Protein AF-A0A060BXQ9-F1 (afdb_monomer_lite)

Foldseek 3Di:
DWDWDFPDPVLPPDDLFAFPPPDCADPVGNHGTDDTPPQFDDPQKDKWWPFDWDWDDLVCLVVFHWDKTKIKIARQDQAKDWTKFWKKKWKDDPPDGITLIDGLFIDIDTGGHGIDIDITTRTSQSQADCPPVDGHRDTITIGITRDSDSHDPPDDD

Organism: NCBI:txid905025

pLDDT: mean 81.09, std 11.76, range [34.94, 98.19]

Radius of gyration: 16.95 Å; chains: 1; bounding box: 41×46×44 Å

Sequence (157 aa):
MPATLPSSDGVVPVAHDERLETARGYRDQREIRGPLLGHSAVSGVNLTVPEQPLRVDVAQLRRGAGVRVVVEALNERPAAVDMAVPVYGRRHEHGVRPRRRSLLGVTRARIVPGRSDVEVILSAEDLSDWSTGSPIPAPVTIEVWCEPTSTRPPLAH

Structure (mmCIF, N/CA/C/O backbone):
data_AF-A0A060BXQ9-F1
#
_entry.id   AF-A0A060BXQ9-F1
#
loop_
_atom_site.group_PDB
_atom_site.id
_atom_site.type_symbol
_atom_site.label_atom_id
_atom_site.label_alt_id
_atom_site.label_comp_id
_atom_site.label_asym_id
_atom_site.label_entity_id
_atom_site.label_seq_id
_atom_site.pdbx_PDB_ins_code
_atom_site.Cartn_x
_atom_site.Cartn_y
_atom_site.Cartn_z
_atom_site.occupancy
_atom_site.B_iso_or_equiv
_atom_site.auth_seq_id
_atom_site.auth_comp_id
_atom_site.auth_asym_id
_atom_site.auth_atom_id
_atom_site.pdbx_PDB_model_num
ATOM 1 N N . MET A 1 1 ? 9.527 -9.436 9.679 1.00 50.81 1 MET A N 1
ATOM 2 C CA . MET A 1 1 ? 9.072 -9.267 8.283 1.00 50.81 1 MET A CA 1
ATOM 3 C C . MET A 1 1 ? 7.848 -10.131 8.066 1.00 50.81 1 MET A C 1
ATOM 5 O O . MET A 1 1 ? 7.819 -11.211 8.651 1.00 50.81 1 MET A O 1
ATOM 9 N N . PRO A 1 2 ? 6.861 -9.687 7.278 1.00 66.00 2 PRO A N 1
ATOM 10 C CA . PRO A 1 2 ? 5.726 -10.531 6.964 1.00 66.00 2 PRO A CA 1
ATOM 11 C C . PRO A 1 2 ? 6.164 -11.709 6.083 1.00 66.00 2 PRO A C 1
ATOM 13 O O . PRO A 1 2 ? 6.945 -11.528 5.150 1.00 66.00 2 PRO A O 1
ATOM 16 N N . ALA A 1 3 ? 5.676 -12.909 6.388 1.00 74.06 3 ALA A N 1
ATOM 17 C CA . ALA A 1 3 ? 5.970 -14.133 5.645 1.00 74.06 3 ALA A CA 1
ATOM 18 C C . ALA A 1 3 ? 4.663 -14.742 5.137 1.00 74.06 3 ALA A C 1
ATOM 20 O O . ALA A 1 3 ? 3.660 -14.762 5.851 1.00 74.06 3 ALA A O 1
ATOM 21 N N . THR A 1 4 ? 4.658 -15.207 3.887 1.00 75.75 4 THR A N 1
ATOM 22 C CA . THR A 1 4 ? 3.505 -15.934 3.340 1.00 75.75 4 THR A CA 1
ATOM 23 C C . THR A 1 4 ? 3.650 -17.393 3.715 1.00 75.75 4 THR A C 1
ATOM 25 O O . THR A 1 4 ? 4.652 -18.011 3.362 1.00 75.75 4 THR A O 1
ATOM 28 N N . LEU A 1 5 ? 2.673 -17.935 4.438 1.00 78.75 5 LEU A N 1
ATOM 29 C CA . LEU A 1 5 ? 2.644 -19.368 4.683 1.00 78.75 5 LEU A CA 1
ATOM 30 C C . LEU A 1 5 ? 2.165 -20.088 3.418 1.00 78.75 5 LEU A C 1
ATOM 32 O O . LEU A 1 5 ? 1.156 -19.673 2.837 1.00 78.75 5 LEU A O 1
ATOM 36 N N . PRO A 1 6 ? 2.849 -21.153 2.976 1.00 78.81 6 PRO A N 1
ATOM 37 C CA . PRO A 1 6 ? 2.282 -22.023 1.965 1.00 78.81 6 PRO A CA 1
ATOM 38 C C . PRO A 1 6 ? 1.058 -22.736 2.549 1.00 78.81 6 PRO A C 1
ATOM 40 O O . PRO A 1 6 ? 0.983 -23.010 3.746 1.00 78.81 6 PRO A O 1
ATOM 43 N N . SER A 1 7 ? 0.089 -23.041 1.696 1.00 79.88 7 SER A N 1
ATOM 44 C CA . SER A 1 7 ? -1.076 -23.852 2.076 1.00 79.88 7 SER A CA 1
ATOM 45 C C . SER A 1 7 ? -0.723 -25.333 2.299 1.00 79.88 7 SER A C 1
ATOM 47 O O . SER A 1 7 ? -1.447 -26.033 3.000 1.00 79.88 7 SER A O 1
ATOM 49 N N . SER A 1 8 ? 0.392 -25.803 1.730 1.00 79.06 8 SER A N 1
ATOM 50 C CA . SER A 1 8 ? 1.015 -27.108 2.002 1.00 79.06 8 SER A CA 1
ATOM 51 C C . SER A 1 8 ? 2.464 -27.147 1.503 1.00 79.06 8 SER A C 1
ATOM 53 O O . SER A 1 8 ? 2.832 -26.360 0.630 1.00 79.06 8 SER A O 1
ATOM 55 N N . ASP A 1 9 ? 3.259 -28.108 1.971 1.00 80.12 9 ASP A N 1
ATOM 56 C CA . ASP A 1 9 ? 4.695 -28.208 1.663 1.00 80.12 9 ASP A CA 1
ATOM 57 C C . ASP A 1 9 ? 5.014 -28.357 0.165 1.00 80.12 9 ASP A C 1
ATOM 59 O O . ASP A 1 9 ? 6.026 -27.844 -0.300 1.00 80.12 9 ASP A O 1
ATOM 63 N N . GLY A 1 10 ? 4.134 -28.989 -0.622 1.00 80.94 10 GLY A N 1
ATOM 64 C CA . GLY A 1 10 ? 4.334 -29.191 -2.067 1.00 80.94 10 GLY A CA 1
ATOM 65 C C . GLY A 1 10 ? 4.204 -27.929 -2.931 1.00 80.94 10 GLY A C 1
ATOM 66 O O . GLY A 1 10 ? 4.368 -27.992 -4.145 1.00 80.94 10 GLY A O 1
ATOM 67 N N . VAL A 1 11 ? 3.882 -26.787 -2.321 1.00 79.25 11 VAL A N 1
ATOM 68 C CA . VAL A 1 11 ? 3.508 -25.549 -3.020 1.00 79.25 11 VAL A CA 1
ATOM 69 C C . VAL A 1 11 ? 4.637 -24.509 -3.000 1.00 79.25 11 VAL A C 1
ATOM 71 O O . VAL A 1 11 ? 4.538 -23.469 -3.647 1.00 79.25 11 VAL A O 1
ATOM 74 N N . VAL A 1 12 ? 5.737 -24.786 -2.294 1.00 80.19 12 VAL A N 1
ATOM 75 C CA . VAL A 1 12 ? 6.901 -23.893 -2.235 1.00 80.19 12 VAL A CA 1
ATOM 76 C C . VAL A 1 12 ? 7.641 -23.826 -3.586 1.00 80.19 12 VAL A C 1
ATOM 78 O O . VAL A 1 12 ? 7.781 -24.850 -4.255 1.00 80.19 12 VAL A O 1
ATOM 81 N N . PRO A 1 13 ? 8.159 -22.649 -3.997 1.00 77.94 13 PRO A N 1
ATOM 82 C CA . PRO A 1 13 ? 8.167 -21.376 -3.271 1.00 77.94 13 PRO A CA 1
ATOM 83 C C . PRO A 1 13 ? 6.836 -20.610 -3.368 1.00 77.94 13 PRO A C 1
ATOM 85 O O . PRO A 1 13 ? 6.228 -20.539 -4.431 1.00 77.94 13 PRO A O 1
ATOM 88 N N . VAL A 1 14 ? 6.438 -19.967 -2.263 1.00 76.00 14 VAL A N 1
ATOM 89 C CA . VAL A 1 14 ? 5.276 -19.065 -2.196 1.00 76.00 14 VAL A CA 1
ATOM 90 C C . VAL A 1 14 ? 5.719 -17.702 -1.689 1.00 76.00 14 VAL A C 1
ATOM 92 O O . VAL A 1 14 ? 6.398 -17.612 -0.665 1.00 76.00 14 VAL A O 1
ATOM 95 N N . ALA A 1 15 ? 5.304 -16.637 -2.372 1.00 80.19 15 ALA A N 1
ATOM 96 C CA . ALA A 1 15 ? 5.598 -15.276 -1.945 1.00 80.19 15 ALA A CA 1
ATOM 97 C C . ALA A 1 15 ? 4.402 -14.334 -2.131 1.00 80.19 15 ALA A C 1
ATOM 99 O O . ALA A 1 15 ? 3.589 -14.454 -3.050 1.00 80.19 15 ALA A O 1
ATOM 100 N N . HIS A 1 16 ? 4.295 -13.341 -1.250 1.00 75.69 16 HIS A N 1
ATOM 101 C CA . HIS A 1 16 ? 3.242 -12.330 -1.336 1.00 75.69 16 HIS A CA 1
ATOM 102 C C . HIS A 1 16 ? 3.362 -11.439 -2.581 1.00 75.69 16 HIS A C 1
ATOM 104 O O . HIS A 1 16 ? 2.374 -10.816 -2.975 1.00 75.69 16 HIS A O 1
ATOM 110 N N . ASP A 1 17 ? 4.551 -11.388 -3.180 1.00 76.94 17 ASP A N 1
ATOM 111 C CA . ASP A 1 17 ? 4.944 -10.517 -4.282 1.00 76.94 17 ASP A CA 1
ATOM 112 C C . ASP A 1 17 ? 5.202 -11.263 -5.602 1.00 76.94 17 ASP A C 1
ATOM 114 O O . ASP A 1 17 ? 5.926 -10.789 -6.481 1.00 76.94 17 ASP A O 1
ATOM 118 N N . GLU A 1 18 ? 4.579 -12.429 -5.772 1.00 81.81 18 GLU A N 1
ATOM 119 C CA . GLU A 1 18 ? 4.605 -13.210 -7.011 1.00 81.81 18 GLU A CA 1
ATOM 120 C C . GLU A 1 18 ? 4.174 -12.410 -8.250 1.00 81.81 18 GLU A C 1
ATOM 122 O O . GLU A 1 18 ? 3.344 -11.496 -8.188 1.00 81.81 18 GLU A O 1
ATOM 127 N N . ARG A 1 19 ? 4.687 -12.804 -9.421 1.00 81.56 19 ARG A N 1
ATOM 128 C CA . ARG A 1 19 ? 4.253 -12.253 -10.711 1.00 81.56 19 ARG A CA 1
ATOM 129 C C . ARG A 1 19 ? 2.808 -12.644 -11.019 1.00 81.56 19 ARG A C 1
ATOM 131 O O . ARG A 1 19 ? 2.299 -13.661 -10.550 1.00 81.56 19 ARG A O 1
ATOM 138 N N . LEU A 1 20 ? 2.122 -11.842 -11.838 1.00 75.94 20 LEU A N 1
ATOM 139 C CA . LEU A 1 20 ? 0.729 -12.125 -12.219 1.00 75.94 20 LEU A CA 1
ATOM 140 C C . LEU A 1 20 ? 0.539 -13.503 -12.875 1.00 75.94 20 LEU A C 1
ATOM 142 O O . LEU A 1 20 ? -0.521 -14.109 -1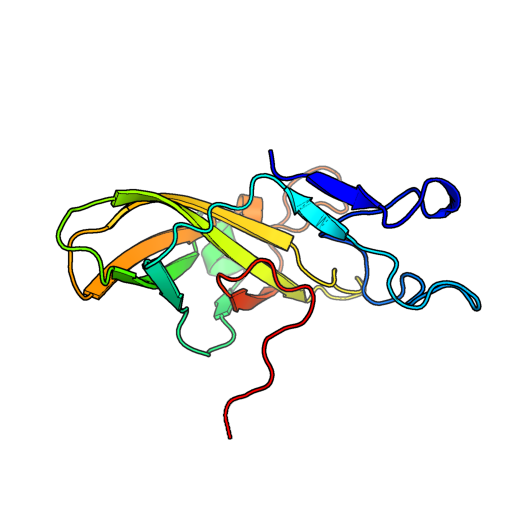2.703 1.00 75.94 20 LEU A O 1
ATOM 146 N N . GLU A 1 21 ? 1.562 -13.991 -13.572 1.00 73.31 21 GLU A N 1
ATOM 147 C CA . GLU A 1 21 ? 1.579 -15.256 -14.313 1.00 73.31 21 GLU A CA 1
ATOM 148 C C . GLU A 1 21 ? 1.867 -16.504 -13.477 1.00 73.31 21 GLU A C 1
ATOM 150 O O . GLU A 1 21 ? 1.671 -17.607 -13.982 1.00 73.31 21 GLU A O 1
ATOM 155 N N . THR A 1 22 ? 2.285 -16.357 -12.213 1.00 72.50 22 THR A N 1
ATOM 156 C CA . THR A 1 22 ? 2.498 -17.509 -11.328 1.00 72.50 22 THR A CA 1
ATOM 157 C C . THR A 1 22 ? 1.212 -18.331 -11.238 1.00 72.50 22 THR A C 1
ATOM 159 O O . THR A 1 22 ? 0.114 -17.761 -11.151 1.00 72.50 22 THR A O 1
ATOM 162 N N . ALA A 1 23 ? 1.343 -19.661 -11.296 1.00 67.88 23 ALA A N 1
ATOM 163 C CA . ALA A 1 23 ? 0.222 -20.596 -11.316 1.00 67.88 23 ALA A CA 1
ATOM 164 C C . ALA A 1 23 ? -0.841 -20.207 -10.277 1.00 67.88 23 ALA A C 1
ATOM 166 O O . ALA A 1 23 ? -0.533 -19.853 -9.139 1.00 67.88 23 ALA A O 1
ATOM 167 N N . ARG A 1 24 ? -2.111 -20.194 -10.695 1.00 67.06 24 ARG A N 1
ATOM 168 C CA . ARG A 1 24 ? -3.225 -19.764 -9.830 1.00 67.06 24 ARG A CA 1
ATOM 169 C C . ARG A 1 24 ? -3.608 -20.808 -8.786 1.00 67.06 24 ARG A C 1
ATOM 171 O O . ARG A 1 24 ? -4.349 -20.478 -7.875 1.00 67.06 24 ARG A O 1
ATOM 178 N N . GLY A 1 25 ? -3.136 -22.034 -8.957 1.00 72.12 25 GLY A N 1
ATOM 179 C CA . GLY A 1 25 ? -3.519 -23.202 -8.187 1.00 72.12 25 GLY A CA 1
ATOM 180 C C . GLY A 1 25 ? -2.933 -24.451 -8.828 1.00 72.12 25 GLY A C 1
ATOM 181 O O . GLY A 1 25 ? -2.611 -24.448 -10.020 1.00 72.12 25 GLY A O 1
ATOM 182 N N . TYR A 1 26 ? -2.842 -25.516 -8.050 1.00 78.44 26 TYR A N 1
ATOM 183 C CA . TYR A 1 26 ? -2.741 -26.872 -8.563 1.00 78.44 26 TYR A CA 1
ATOM 184 C C . TYR A 1 26 ? -4.148 -27.443 -8.773 1.00 78.44 26 TYR A C 1
ATOM 186 O O . TYR A 1 26 ? -5.151 -26.874 -8.332 1.00 78.44 26 TYR A O 1
ATOM 194 N N . ARG A 1 27 ? -4.246 -28.562 -9.497 1.00 82.06 27 ARG A N 1
ATOM 195 C CA . ARG A 1 27 ? -5.538 -29.194 -9.813 1.00 82.06 27 ARG A CA 1
ATOM 196 C C . ARG A 1 27 ? -6.303 -29.602 -8.547 1.00 82.06 27 ARG A C 1
ATOM 198 O O . ARG A 1 27 ? -7.527 -29.509 -8.515 1.00 82.06 27 ARG A O 1
ATOM 205 N N . ASP A 1 28 ? -5.563 -30.048 -7.547 1.00 80.69 28 ASP A N 1
ATOM 206 C CA . ASP A 1 28 ? -5.981 -30.462 -6.210 1.00 80.69 28 ASP A CA 1
ATOM 207 C C . ASP A 1 28 ? -5.998 -29.310 -5.194 1.00 80.69 28 ASP A C 1
ATOM 209 O O . ASP A 1 28 ? -6.698 -29.395 -4.189 1.00 80.69 28 ASP A O 1
ATOM 213 N N . GLN A 1 29 ? -5.303 -28.204 -5.476 1.00 74.75 29 GLN A N 1
ATOM 214 C CA . GLN A 1 29 ? -5.164 -27.084 -4.549 1.00 74.75 29 GLN A CA 1
ATOM 215 C C . GLN A 1 29 ? -5.304 -25.735 -5.250 1.00 74.75 29 GLN A C 1
ATOM 217 O O . GLN A 1 29 ? -4.344 -25.133 -5.732 1.00 74.75 29 GLN A O 1
ATOM 222 N N . ARG A 1 30 ? -6.544 -25.238 -5.295 1.00 74.19 30 ARG A N 1
ATOM 223 C CA . ARG A 1 30 ? -6.878 -23.970 -5.964 1.00 74.19 30 ARG A CA 1
ATOM 224 C C . ARG A 1 30 ? -6.330 -22.738 -5.249 1.00 74.19 30 ARG A C 1
ATOM 226 O O . ARG A 1 30 ? -6.142 -21.717 -5.898 1.00 74.19 30 ARG A O 1
ATOM 233 N N . GLU A 1 31 ? -6.086 -22.823 -3.945 1.00 73.69 31 GLU A N 1
ATOM 234 C CA . GLU A 1 31 ? -5.533 -21.731 -3.148 1.00 73.69 31 GLU A CA 1
ATOM 235 C C . GLU A 1 31 ? -4.142 -22.113 -2.643 1.00 73.69 31 GLU A C 1
ATOM 237 O O . GLU A 1 31 ? -3.983 -22.900 -1.718 1.00 73.69 31 GLU A O 1
ATOM 242 N N . ILE A 1 32 ? -3.123 -21.566 -3.303 1.00 71.19 32 ILE A N 1
ATOM 243 C CA . ILE A 1 32 ? -1.703 -21.834 -3.026 1.00 71.19 32 ILE A CA 1
ATOM 244 C C . ILE A 1 32 ? -1.228 -21.091 -1.768 1.00 71.19 32 ILE A C 1
ATOM 246 O O . ILE A 1 32 ? -0.378 -21.589 -1.025 1.00 71.19 32 ILE A O 1
ATOM 250 N N . ARG A 1 33 ? -1.786 -19.906 -1.510 1.00 71.44 33 ARG A N 1
ATOM 251 C CA . ARG A 1 33 ? -1.293 -18.952 -0.512 1.00 71.44 33 ARG A CA 1
ATOM 252 C C . ARG A 1 33 ? -2.132 -19.021 0.756 1.00 71.44 33 ARG A C 1
ATOM 254 O O . ARG A 1 33 ? -3.328 -18.777 0.705 1.00 71.44 33 ARG A O 1
ATOM 261 N N . GLY A 1 34 ? -1.484 -19.312 1.877 1.00 68.50 34 GLY A N 1
ATOM 262 C CA . GLY A 1 34 ? -2.062 -19.148 3.202 1.00 68.50 34 GLY A CA 1
ATOM 263 C C . GLY A 1 34 ? -2.027 -17.687 3.676 1.00 68.50 34 GLY A C 1
ATOM 264 O O . GLY A 1 34 ? -1.691 -16.775 2.909 1.00 68.50 34 GLY A O 1
ATOM 265 N N . PRO A 1 35 ? -2.356 -17.438 4.954 1.00 67.00 35 PRO A N 1
ATOM 266 C CA . PRO A 1 35 ? -2.376 -16.094 5.515 1.00 67.00 35 PRO A CA 1
ATOM 267 C C . PRO A 1 35 ? -0.988 -15.437 5.480 1.00 67.00 35 PRO A C 1
ATOM 269 O O . PRO A 1 35 ? 0.050 -16.092 5.623 1.00 67.00 35 PRO A O 1
ATOM 272 N N . LEU A 1 36 ? -0.974 -14.109 5.328 1.00 70.19 36 LEU A N 1
ATOM 273 C CA . LEU A 1 36 ? 0.237 -13.309 5.489 1.00 70.19 36 LEU A CA 1
ATOM 274 C C . LEU A 1 36 ? 0.489 -13.092 6.986 1.00 70.19 36 LEU A C 1
ATOM 276 O O . LEU A 1 36 ? -0.141 -12.239 7.611 1.00 70.19 36 LEU A O 1
ATOM 280 N N . LEU A 1 37 ? 1.414 -13.859 7.564 1.00 66.38 37 LEU A N 1
ATOM 281 C CA . LEU A 1 37 ? 1.817 -13.660 8.953 1.00 66.38 37 LEU A CA 1
ATOM 282 C C . LEU A 1 37 ? 2.568 -12.342 9.110 1.00 66.38 37 LEU A C 1
ATOM 284 O O . LEU A 1 37 ? 3.313 -11.935 8.221 1.00 66.38 37 LEU A O 1
ATOM 288 N N . GLY A 1 38 ? 2.405 -11.694 10.265 1.00 61.84 38 GLY A N 1
ATOM 289 C CA . GLY A 1 38 ? 3.108 -10.451 10.589 1.00 61.84 38 GLY A CA 1
ATOM 290 C C . GLY A 1 38 ? 2.613 -9.224 9.820 1.00 61.84 38 GLY A C 1
ATOM 291 O O . GLY A 1 38 ? 3.288 -8.195 9.837 1.00 61.84 38 GLY A O 1
ATOM 292 N N . HIS A 1 39 ? 1.461 -9.314 9.150 1.00 65.44 39 HIS A N 1
ATOM 293 C CA . HIS A 1 39 ? 0.756 -8.127 8.689 1.00 65.44 39 HIS A CA 1
ATOM 294 C C . HIS A 1 39 ? 0.117 -7.407 9.886 1.00 65.44 39 HIS A C 1
ATOM 296 O O . HIS A 1 39 ? -0.483 -8.037 10.756 1.00 65.44 39 HIS A O 1
ATOM 302 N N . SER A 1 40 ? 0.269 -6.085 9.936 1.00 63.88 40 SER A N 1
ATOM 303 C CA . SER A 1 40 ? -0.140 -5.214 11.038 1.00 63.88 40 SER A CA 1
ATOM 304 C C . SER A 1 40 ? -1.648 -4.940 11.069 1.00 63.88 40 SER A C 1
ATOM 306 O O . SER A 1 40 ? -2.064 -3.802 11.250 1.00 63.88 40 SER A O 1
ATOM 308 N N . ALA A 1 41 ? -2.483 -5.970 10.922 1.00 74.56 41 ALA A N 1
ATOM 309 C CA . ALA A 1 41 ? -3.914 -5.823 11.156 1.00 74.56 41 ALA A CA 1
ATOM 310 C C . ALA A 1 41 ? -4.156 -5.670 12.664 1.00 74.56 41 ALA A C 1
ATOM 312 O O . ALA A 1 41 ? -3.976 -6.616 13.433 1.00 74.56 41 ALA A O 1
ATOM 313 N N . VAL A 1 42 ? -4.548 -4.471 13.094 1.00 85.25 42 VAL A N 1
ATOM 314 C CA . VAL A 1 42 ? -5.031 -4.235 14.456 1.00 85.25 42 VAL A CA 1
ATOM 315 C C . VAL A 1 42 ? -6.552 -4.217 14.414 1.00 85.25 42 VAL A C 1
ATOM 317 O O . VAL A 1 42 ? -7.140 -3.397 13.718 1.00 85.25 42 VAL A O 1
ATOM 320 N N . SER A 1 43 ? -7.193 -5.115 15.166 1.00 88.19 43 SER A N 1
ATOM 321 C CA . SER A 1 43 ? -8.658 -5.155 15.261 1.00 88.19 43 SER A CA 1
ATOM 322 C C . SER A 1 43 ? -9.223 -3.794 15.690 1.00 88.19 43 SER A C 1
ATOM 324 O O . SER A 1 43 ? -8.717 -3.191 16.643 1.00 88.19 43 SER A O 1
ATOM 326 N N . GLY A 1 44 ? -10.252 -3.316 14.984 1.00 90.88 44 GLY A N 1
ATOM 327 C CA . GLY A 1 44 ? -10.872 -2.004 15.201 1.00 90.88 44 GLY A CA 1
ATOM 328 C C . GLY A 1 44 ? -10.110 -0.818 14.596 1.00 90.88 44 GLY A C 1
ATOM 329 O O . GLY A 1 44 ? -10.444 0.322 14.908 1.00 90.88 44 GLY A O 1
ATOM 330 N N . VAL A 1 45 ? -9.083 -1.057 13.769 1.00 92.00 45 VAL A N 1
ATOM 331 C CA . VAL A 1 45 ? -8.422 -0.013 12.973 1.00 92.00 45 VAL A CA 1
ATOM 332 C C . VAL A 1 45 ? -8.490 -0.372 11.491 1.00 92.00 45 VAL A C 1
ATOM 334 O O . VAL A 1 45 ? -7.924 -1.378 11.066 1.00 92.00 45 VAL A O 1
ATOM 337 N N . ASN A 1 46 ? -9.155 0.473 10.706 1.00 92.00 46 ASN A N 1
ATOM 338 C CA . ASN A 1 46 ? -9.296 0.327 9.259 1.00 92.00 46 ASN A CA 1
ATOM 339 C C . ASN A 1 46 ? -8.371 1.316 8.543 1.00 92.00 46 ASN A C 1
ATOM 341 O O . ASN A 1 46 ? -8.254 2.466 8.964 1.00 92.00 46 ASN A O 1
ATOM 345 N N . LEU A 1 47 ? -7.718 0.870 7.468 1.00 91.62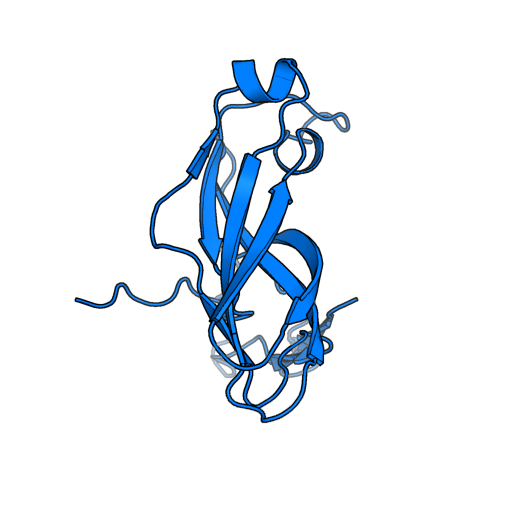 47 LEU A N 1
ATOM 346 C CA . LEU A 1 47 ? -6.817 1.686 6.653 1.00 91.62 47 LEU A CA 1
ATOM 347 C C . LEU A 1 47 ? -7.333 1.738 5.216 1.00 91.62 47 LEU A C 1
ATOM 349 O O . LEU A 1 47 ? -7.517 0.696 4.588 1.00 91.62 47 LEU A O 1
ATOM 353 N N . THR A 1 48 ? -7.500 2.937 4.676 1.00 90.75 48 THR A N 1
ATOM 354 C CA . THR A 1 48 ? -7.957 3.170 3.305 1.00 90.75 48 THR A CA 1
ATOM 355 C C . THR A 1 48 ? -7.020 4.130 2.588 1.00 90.75 48 THR A C 1
ATOM 357 O O . THR A 1 48 ? -6.509 5.078 3.174 1.00 90.75 48 THR A O 1
ATOM 360 N N . VAL A 1 49 ? -6.784 3.894 1.299 1.00 88.12 49 VAL A N 1
ATOM 361 C CA . VAL A 1 49 ? -6.082 4.846 0.426 1.00 88.12 49 VAL A CA 1
ATOM 362 C C . VAL A 1 49 ? -7.098 5.350 -0.591 1.00 88.12 49 VAL A C 1
ATOM 364 O O . VAL A 1 49 ? -7.798 4.511 -1.163 1.00 88.12 49 VAL A O 1
ATOM 367 N N . PRO A 1 50 ? -7.202 6.669 -0.833 1.00 78.81 50 PRO A N 1
ATOM 368 C CA . PRO A 1 50 ? -8.079 7.199 -1.867 1.00 78.81 50 PRO A CA 1
ATOM 369 C C . PRO A 1 50 ? -7.809 6.522 -3.214 1.00 78.81 50 PRO A C 1
ATOM 371 O O . PRO A 1 50 ? -6.657 6.382 -3.634 1.00 78.81 50 PRO A O 1
ATOM 374 N N . GLU A 1 51 ? -8.869 6.088 -3.894 1.00 68.94 51 GLU A N 1
ATOM 375 C CA . GLU A 1 51 ? -8.758 5.323 -5.136 1.00 68.94 51 GLU A CA 1
ATOM 376 C C . GLU A 1 51 ? -8.297 6.198 -6.304 1.00 68.94 51 GLU A C 1
ATOM 378 O O . GLU A 1 51 ? -9.110 6.702 -7.076 1.00 68.94 51 GLU A O 1
ATOM 383 N N . GLN A 1 52 ? -6.987 6.375 -6.472 1.00 67.44 52 GLN A N 1
ATOM 384 C CA . GLN A 1 52 ? -6.421 6.998 -7.667 1.00 67.44 52 GLN A CA 1
ATOM 385 C C . GLN A 1 52 ? -5.071 6.362 -8.015 1.00 67.44 52 GLN A C 1
ATOM 387 O O . GLN A 1 52 ? -4.217 6.218 -7.138 1.00 67.44 52 GLN A O 1
ATOM 392 N N . PRO A 1 53 ? -4.834 5.980 -9.285 1.00 70.06 53 PRO A N 1
ATOM 393 C CA . PRO A 1 53 ? -3.499 5.595 -9.707 1.00 70.06 53 PRO A CA 1
ATOM 394 C C . PRO A 1 53 ? -2.569 6.801 -9.567 1.00 70.06 53 PRO A C 1
ATOM 396 O O . PRO A 1 53 ? -2.808 7.862 -10.149 1.00 70.06 53 PRO A O 1
ATOM 399 N N . LEU A 1 54 ? -1.486 6.623 -8.820 1.00 80.75 54 LEU A N 1
ATOM 400 C CA . LEU A 1 54 ? -0.460 7.643 -8.671 1.00 80.75 54 LEU A CA 1
ATOM 401 C C . LEU A 1 54 ? 0.489 7.535 -9.864 1.00 80.75 54 LEU A C 1
ATOM 403 O O . LEU A 1 54 ? 1.133 6.504 -10.085 1.00 80.75 54 LEU A O 1
ATOM 407 N N . ARG A 1 55 ? 0.542 8.597 -10.670 1.00 79.81 55 ARG A N 1
ATOM 408 C CA . ARG A 1 55 ? 1.512 8.730 -11.760 1.00 79.81 55 ARG A CA 1
ATOM 409 C C . ARG A 1 55 ? 2.725 9.483 -11.250 1.00 79.81 55 ARG A C 1
ATOM 411 O O . ARG A 1 55 ? 2.580 10.574 -10.705 1.00 79.81 55 ARG A O 1
ATOM 418 N N . VAL A 1 56 ? 3.901 8.905 -11.462 1.00 78.25 56 VAL A N 1
ATOM 419 C CA . VAL A 1 56 ? 5.163 9.466 -10.988 1.00 78.25 56 VAL A CA 1
ATOM 420 C C . VAL A 1 56 ? 6.052 9.769 -12.181 1.00 78.25 56 VAL A C 1
ATOM 422 O O . VAL A 1 56 ? 6.380 8.876 -12.966 1.00 78.25 56 VAL A O 1
ATOM 425 N N . ASP A 1 57 ? 6.421 11.040 -12.331 1.00 79.62 57 ASP A N 1
ATOM 426 C CA . ASP A 1 57 ? 7.309 11.480 -13.404 1.00 79.62 57 ASP A CA 1
ATOM 427 C C . ASP A 1 57 ? 8.778 11.203 -13.036 1.00 79.62 57 ASP A C 1
ATOM 429 O O . ASP A 1 57 ? 9.230 11.455 -11.915 1.00 79.62 57 ASP A O 1
ATOM 433 N N . VAL A 1 58 ? 9.561 10.751 -14.015 1.00 79.62 58 VAL A N 1
ATOM 434 C CA . VAL A 1 58 ? 11.022 10.604 -13.935 1.00 79.62 58 VAL A CA 1
ATOM 435 C C . VAL A 1 58 ? 11.701 11.881 -13.445 1.00 79.62 58 VAL A C 1
ATOM 437 O O . VAL A 1 58 ? 12.653 11.816 -12.671 1.00 79.62 58 VAL A O 1
ATOM 440 N N . ALA A 1 59 ? 11.234 13.054 -13.874 1.00 80.12 59 ALA A N 1
ATOM 441 C CA . ALA A 1 59 ? 11.786 14.340 -13.470 1.00 80.12 59 ALA A CA 1
ATOM 442 C C . ALA A 1 59 ? 11.562 14.643 -11.978 1.00 80.12 59 ALA A C 1
ATOM 444 O O . ALA A 1 59 ? 12.340 15.387 -11.377 1.00 80.12 59 ALA A O 1
ATOM 445 N N . GLN A 1 60 ? 10.517 14.086 -11.357 1.00 79.56 60 GLN A N 1
ATOM 446 C CA . GLN A 1 60 ? 10.323 14.163 -9.905 1.00 79.56 60 GLN A CA 1
ATOM 447 C C . GLN A 1 60 ? 11.314 13.234 -9.197 1.00 79.56 60 GLN A C 1
ATOM 449 O O . GLN A 1 60 ? 12.069 13.693 -8.341 1.00 79.56 60 GLN A O 1
ATOM 454 N N . LEU A 1 61 ? 11.411 11.981 -9.649 1.00 80.31 61 LEU A N 1
ATOM 455 C CA . LEU A 1 61 ? 12.332 10.986 -9.090 1.00 80.31 61 LEU A CA 1
ATOM 456 C C . LEU A 1 61 ? 13.804 11.424 -9.179 1.00 80.31 61 LEU A C 1
ATOM 458 O O . LEU A 1 61 ? 14.541 11.323 -8.203 1.00 80.31 61 LEU A O 1
ATOM 462 N N . ARG A 1 62 ? 14.235 11.987 -10.317 1.00 81.44 62 ARG A N 1
ATOM 463 C CA . ARG A 1 62 ? 15.613 12.485 -10.526 1.00 81.44 62 ARG A CA 1
ATOM 464 C C . ARG A 1 62 ? 16.000 13.641 -9.609 1.00 81.44 62 ARG A C 1
ATOM 466 O O . ARG A 1 62 ? 17.180 13.828 -9.344 1.00 81.44 62 ARG A O 1
ATOM 473 N N . ARG A 1 63 ? 15.025 14.418 -9.131 1.00 82.06 63 ARG A N 1
ATOM 474 C CA . ARG A 1 63 ? 15.252 15.489 -8.147 1.00 82.06 63 ARG A CA 1
ATOM 475 C C . ARG A 1 63 ? 15.301 14.962 -6.708 1.00 82.06 63 ARG A C 1
ATOM 477 O O . ARG A 1 63 ? 15.352 15.763 -5.783 1.00 82.06 63 ARG A O 1
ATOM 484 N N . GLY A 1 64 ? 15.252 13.640 -6.524 1.00 75.56 64 GLY A N 1
ATOM 485 C CA . GLY A 1 64 ? 15.149 13.001 -5.216 1.00 75.56 64 GLY A CA 1
ATOM 486 C C . GLY A 1 64 ? 13.784 13.197 -4.556 1.00 75.56 64 GLY A C 1
ATOM 487 O O . GLY A 1 64 ? 13.645 12.937 -3.364 1.00 75.56 64 GLY A O 1
ATOM 488 N N . ALA A 1 65 ? 12.774 13.675 -5.295 1.00 78.44 65 ALA A N 1
ATOM 489 C CA . ALA A 1 65 ? 11.447 13.873 -4.735 1.00 78.44 65 ALA A CA 1
ATOM 490 C C . ALA A 1 65 ? 10.770 12.513 -4.521 1.00 78.44 65 ALA A C 1
ATOM 492 O O . ALA A 1 65 ? 10.700 11.694 -5.440 1.00 78.44 65 ALA A O 1
ATOM 493 N N . GLY A 1 66 ? 10.267 12.293 -3.307 1.00 83.31 66 GLY A N 1
ATOM 494 C CA . GLY A 1 66 ? 9.410 11.158 -2.994 1.00 83.31 66 GLY A CA 1
ATOM 495 C C . GLY A 1 66 ? 7.953 11.415 -3.377 1.00 83.31 66 GLY A C 1
ATOM 496 O O . GLY A 1 66 ? 7.520 12.557 -3.544 1.00 83.31 66 GLY A O 1
ATOM 497 N N . VAL A 1 67 ? 7.182 10.340 -3.486 1.00 88.31 67 VAL A N 1
ATOM 498 C CA . VAL A 1 67 ? 5.733 10.386 -3.690 1.00 88.31 67 VAL A CA 1
ATOM 499 C C . VAL A 1 67 ? 5.057 10.208 -2.348 1.00 88.31 67 VAL A C 1
ATOM 501 O O . VAL A 1 67 ? 5.241 9.194 -1.676 1.00 88.31 67 VAL A O 1
ATOM 504 N N . ARG A 1 68 ? 4.261 11.198 -1.957 1.00 90.44 68 ARG A N 1
ATOM 505 C CA . ARG A 1 68 ? 3.453 11.127 -0.746 1.00 90.44 68 ARG A CA 1
ATOM 506 C C . ARG A 1 68 ? 2.175 10.345 -1.030 1.00 90.44 68 ARG A C 1
ATOM 508 O O . ARG A 1 68 ? 1.364 10.758 -1.855 1.00 90.44 68 ARG A O 1
ATOM 515 N N . VAL A 1 69 ? 1.985 9.256 -0.298 1.00 90.88 69 VAL A N 1
ATOM 516 C CA . VAL A 1 69 ? 0.732 8.505 -0.227 1.00 90.88 69 VAL A CA 1
ATOM 517 C C . VAL A 1 69 ? 0.069 8.838 1.101 1.00 90.88 69 VAL A C 1
ATOM 519 O O . VAL A 1 69 ? 0.684 8.681 2.154 1.00 90.88 69 VAL A O 1
ATOM 522 N N . VAL A 1 70 ? -1.168 9.325 1.052 1.00 93.12 70 VAL A N 1
ATOM 523 C CA . VAL A 1 70 ? -1.971 9.564 2.255 1.00 93.12 70 VAL A CA 1
ATOM 524 C C . VAL A 1 70 ? -2.841 8.341 2.499 1.00 93.12 70 VAL A C 1
ATOM 526 O O . VAL A 1 70 ? -3.610 7.938 1.628 1.00 93.12 70 VAL A O 1
ATOM 529 N N . VAL A 1 71 ? -2.683 7.749 3.676 1.00 92.81 71 VAL A N 1
ATOM 530 C CA . VAL A 1 71 ? -3.509 6.656 4.175 1.00 92.81 71 VAL A CA 1
ATOM 531 C C . VAL A 1 71 ? -4.476 7.234 5.194 1.00 92.81 71 VAL A C 1
ATOM 533 O O . VAL A 1 71 ? -4.055 7.754 6.225 1.00 92.81 71 VAL A O 1
ATOM 536 N N . GLU A 1 72 ? -5.765 7.118 4.919 1.00 94.50 72 GLU A N 1
ATOM 537 C CA . GLU A 1 72 ? -6.811 7.412 5.886 1.00 94.50 72 GLU A CA 1
ATOM 538 C C . GLU A 1 72 ? -6.914 6.237 6.862 1.00 94.50 72 GLU A C 1
ATOM 540 O O . GLU A 1 72 ? -7.145 5.092 6.470 1.00 94.50 72 GLU A O 1
ATOM 545 N N . ALA A 1 73 ? -6.731 6.513 8.146 1.00 94.19 73 ALA A N 1
ATOM 546 C CA . ALA A 1 73 ? -6.887 5.548 9.219 1.00 94.19 73 ALA A CA 1
ATOM 547 C C . ALA A 1 73 ? -8.138 5.882 10.036 1.00 94.19 73 ALA A C 1
ATOM 549 O O . ALA A 1 73 ? -8.296 7.006 10.511 1.00 94.19 73 ALA A O 1
ATOM 550 N N . LEU A 1 74 ? -9.014 4.899 10.232 1.00 95.81 74 LEU A N 1
ATOM 551 C CA . LEU A 1 74 ? -10.156 4.979 11.139 1.00 95.81 74 LEU A CA 1
ATOM 552 C C . LEU A 1 74 ? -9.916 4.042 12.321 1.00 95.81 74 LEU A C 1
ATOM 554 O O . LEU A 1 74 ? -9.939 2.825 12.156 1.00 95.81 74 LEU A O 1
ATOM 558 N N . ASN A 1 75 ? -9.708 4.604 13.508 1.00 96.88 75 ASN A N 1
ATOM 559 C CA . ASN A 1 75 ? -9.591 3.854 14.753 1.00 96.88 75 ASN A CA 1
ATOM 560 C C . ASN A 1 75 ? -10.905 3.933 15.540 1.00 96.88 75 ASN A C 1
ATOM 562 O O . ASN A 1 75 ? -11.249 4.971 16.104 1.00 96.88 75 ASN A O 1
ATOM 566 N N . GLU A 1 76 ? -11.626 2.818 15.593 1.00 96.69 76 GLU A N 1
ATOM 567 C CA . GLU A 1 76 ? -12.906 2.667 16.295 1.00 96.69 76 GLU A CA 1
ATOM 568 C C . GLU A 1 76 ? -12.722 2.363 17.791 1.00 96.69 76 GLU A C 1
ATOM 570 O O . GLU A 1 76 ? -13.686 2.262 18.550 1.00 96.69 76 GLU A O 1
ATOM 575 N N . ARG A 1 77 ? -11.474 2.207 18.244 1.00 95.88 77 ARG A N 1
ATOM 576 C CA . ARG A 1 77 ? -11.151 1.939 19.644 1.00 95.88 77 ARG A CA 1
ATOM 577 C C . ARG A 1 77 ? -11.172 3.242 20.450 1.00 95.88 77 ARG A C 1
ATOM 579 O O . ARG A 1 77 ? -10.811 4.298 19.936 1.00 95.88 77 ARG A O 1
ATOM 586 N N . PRO A 1 78 ? -11.469 3.180 21.760 1.00 97.19 78 PRO A N 1
ATOM 587 C CA . PRO A 1 78 ? -11.454 4.362 22.625 1.00 97.19 78 PRO A CA 1
ATOM 588 C C . PRO A 1 78 ? -10.041 4.884 22.943 1.00 97.19 78 PRO A C 1
ATOM 590 O O . PRO A 1 78 ? -9.904 5.926 23.578 1.00 97.19 78 PRO A O 1
ATOM 593 N N . ALA A 1 79 ? -8.983 4.172 22.540 1.00 97.44 79 ALA A N 1
ATOM 594 C CA . ALA A 1 79 ? -7.593 4.512 22.832 1.00 97.44 79 ALA A CA 1
ATOM 595 C C . ALA A 1 79 ? -6.741 4.559 21.558 1.00 97.44 79 ALA A C 1
ATOM 597 O O . ALA A 1 79 ? -7.019 3.862 20.579 1.00 97.44 79 ALA A O 1
ATOM 598 N N . ALA A 1 80 ? -5.677 5.364 21.597 1.00 97.12 80 ALA A N 1
ATOM 599 C CA . ALA A 1 80 ? -4.708 5.430 20.511 1.00 97.12 80 ALA A CA 1
ATOM 600 C C . ALA A 1 80 ? -3.939 4.107 20.359 1.00 97.12 80 ALA A C 1
ATOM 602 O O . ALA A 1 80 ? -3.683 3.412 21.345 1.00 97.12 80 ALA A O 1
ATOM 603 N N . VAL A 1 81 ? -3.542 3.792 19.128 1.00 95.94 81 VAL A N 1
ATOM 604 C CA . VAL A 1 81 ? -2.803 2.573 18.779 1.00 95.94 81 VAL A CA 1
ATOM 605 C C . VAL A 1 81 ? -1.542 2.943 18.012 1.00 95.94 81 VAL A C 1
ATOM 607 O O . VAL A 1 81 ? -1.617 3.655 17.015 1.00 95.94 81 VAL A O 1
ATOM 610 N N . ASP A 1 82 ? -0.397 2.409 18.431 1.00 95.00 82 ASP A N 1
ATOM 611 C CA . ASP A 1 82 ? 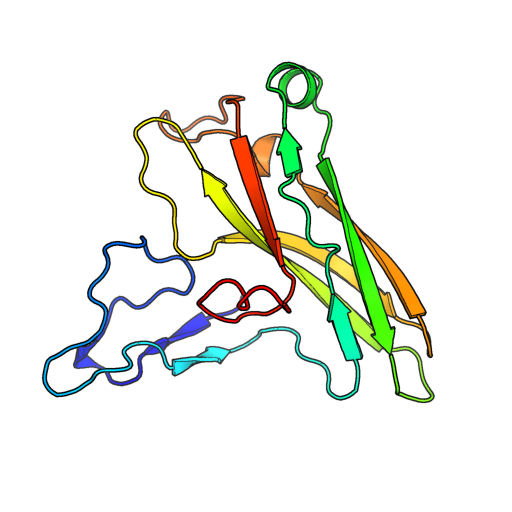0.832 2.453 17.640 1.00 95.00 82 ASP A CA 1
ATOM 612 C C . ASP A 1 82 ? 0.885 1.236 16.712 1.00 95.00 82 ASP A C 1
ATOM 614 O O . ASP A 1 82 ? 0.864 0.088 17.165 1.00 95.00 82 ASP A O 1
ATOM 618 N N . MET A 1 83 ? 0.948 1.470 15.402 1.00 92.19 83 MET A N 1
ATOM 619 C CA . MET A 1 83 ? 0.987 0.392 14.414 1.00 92.19 83 MET A CA 1
ATOM 620 C C . MET A 1 83 ? 1.843 0.738 13.196 1.00 92.19 83 MET A C 1
ATOM 622 O O . MET A 1 83 ? 2.170 1.895 12.932 1.00 92.19 83 MET A O 1
ATOM 626 N N . ALA A 1 84 ? 2.228 -0.297 12.450 1.00 91.38 84 ALA A N 1
ATOM 627 C CA . ALA A 1 84 ? 2.804 -0.120 11.125 1.00 91.38 84 ALA A CA 1
ATOM 628 C C . ALA A 1 84 ? 1.675 0.090 10.107 1.00 91.38 84 ALA A C 1
ATOM 630 O O . ALA A 1 84 ? 0.719 -0.686 10.078 1.00 91.38 84 ALA A O 1
ATOM 631 N N . VAL A 1 85 ? 1.818 1.111 9.269 1.00 91.31 85 VAL A N 1
ATOM 632 C CA . VAL A 1 85 ? 0.905 1.460 8.180 1.00 91.31 85 VAL A CA 1
ATOM 633 C C . VAL A 1 85 ? 1.606 1.114 6.864 1.00 91.31 85 VAL A C 1
ATOM 635 O O . VAL A 1 85 ? 2.476 1.870 6.416 1.00 91.31 85 VAL A O 1
ATOM 638 N N . PRO A 1 86 ? 1.327 -0.069 6.286 1.00 90.50 86 PRO A N 1
ATOM 639 C CA . PRO A 1 86 ? 1.906 -0.473 5.018 1.00 90.50 86 PRO A CA 1
ATOM 640 C C . PRO A 1 86 ? 1.149 0.163 3.850 1.00 90.50 86 PRO A C 1
ATOM 642 O O . PRO A 1 86 ? -0.080 0.236 3.846 1.00 90.50 86 PRO A O 1
ATOM 645 N N . VAL A 1 87 ? 1.892 0.549 2.818 1.00 89.06 87 VAL A N 1
ATOM 646 C CA . VAL A 1 87 ? 1.353 0.826 1.488 1.00 89.06 87 VAL A CA 1
ATOM 647 C C . VAL A 1 87 ? 1.829 -0.285 0.576 1.00 89.06 87 VAL A C 1
ATOM 649 O O . VAL A 1 87 ? 3.021 -0.432 0.295 1.00 89.06 87 VAL A O 1
ATOM 652 N N . TYR A 1 88 ? 0.877 -1.090 0.132 1.00 87.06 88 TYR A N 1
ATOM 653 C CA . TYR A 1 88 ? 1.082 -2.041 -0.937 1.00 87.06 88 TYR A CA 1
ATOM 654 C C . TYR A 1 88 ? 0.759 -1.388 -2.268 1.00 87.06 88 TYR A C 1
ATOM 656 O O . TYR A 1 88 ? 0.002 -0.421 -2.346 1.00 87.06 88 TYR A O 1
ATOM 664 N N . GLY A 1 89 ? 1.301 -1.954 -3.334 1.00 86.00 89 GLY A N 1
ATOM 665 C CA . GLY A 1 89 ? 0.900 -1.538 -4.653 1.00 86.00 89 GLY A CA 1
ATOM 666 C C . GLY A 1 89 ? 1.391 -2.419 -5.775 1.00 86.00 89 GL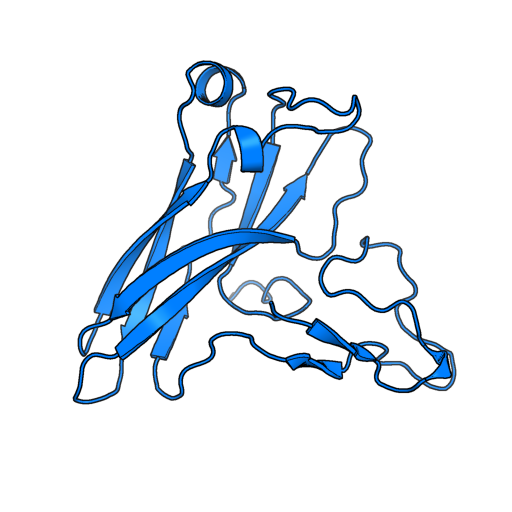Y A C 1
ATOM 667 O O . GLY A 1 89 ? 1.989 -3.477 -5.568 1.00 86.00 89 GLY A O 1
ATOM 668 N N . ARG A 1 90 ? 1.121 -1.963 -6.991 1.00 86.00 90 ARG A N 1
ATOM 669 C CA . ARG A 1 90 ? 1.561 -2.599 -8.227 1.00 86.00 90 ARG A CA 1
ATOM 670 C C . ARG A 1 90 ? 2.280 -1.580 -9.092 1.00 86.00 90 ARG A C 1
ATOM 672 O O . ARG A 1 90 ? 1.694 -0.570 -9.468 1.00 86.00 90 ARG A O 1
ATOM 679 N N . ARG A 1 91 ? 3.535 -1.879 -9.423 1.00 84.38 91 ARG A N 1
ATOM 680 C CA . ARG A 1 91 ? 4.348 -1.092 -10.354 1.00 84.38 91 ARG A CA 1
ATOM 681 C C . ARG A 1 91 ? 4.158 -1.613 -11.769 1.00 84.38 91 ARG A C 1
ATOM 683 O O . ARG A 1 91 ? 4.353 -2.802 -12.009 1.00 84.38 91 ARG A O 1
ATOM 690 N N . HIS A 1 92 ? 3.786 -0.726 -12.684 1.00 80.88 92 HIS A N 1
ATOM 691 C CA . HIS A 1 92 ? 3.726 -1.012 -14.114 1.00 80.88 92 HIS A CA 1
ATOM 692 C C . HIS A 1 92 ? 4.957 -0.427 -14.802 1.00 80.88 92 HIS A C 1
ATOM 694 O O . HIS A 1 92 ? 5.102 0.791 -14.884 1.00 80.88 92 HIS A O 1
ATOM 700 N N . GLU A 1 93 ? 5.821 -1.308 -15.296 1.00 76.12 93 GLU A N 1
ATOM 701 C CA . GLU A 1 93 ? 7.079 -0.977 -15.966 1.00 76.12 93 GLU A CA 1
ATOM 702 C C . GLU A 1 93 ? 7.050 -1.481 -17.409 1.00 76.12 93 GLU A C 1
ATOM 704 O O . GLU A 1 93 ? 6.427 -2.498 -17.725 1.00 76.12 93 GLU A O 1
ATOM 709 N N . HIS A 1 94 ? 7.715 -0.764 -18.313 1.00 74.31 94 HIS A N 1
ATOM 710 C CA . HIS A 1 94 ? 7.745 -1.157 -19.716 1.00 74.31 94 HIS A CA 1
ATOM 711 C C . HIS A 1 94 ? 8.551 -2.449 -19.901 1.00 74.31 94 HIS A C 1
ATOM 713 O O . HIS A 1 94 ? 9.674 -2.562 -19.425 1.00 74.31 94 HIS A O 1
ATOM 719 N N . GLY A 1 95 ? 7.974 -3.441 -20.583 1.00 78.38 95 GLY A N 1
ATOM 720 C CA . GLY A 1 95 ? 8.625 -4.736 -20.823 1.00 78.38 95 GLY A CA 1
ATOM 721 C C . GLY A 1 95 ? 8.693 -5.668 -19.604 1.00 78.38 95 GLY A C 1
ATOM 722 O O . GLY A 1 95 ? 9.014 -6.845 -19.766 1.00 78.38 95 GLY A O 1
ATOM 723 N N . VAL A 1 96 ? 8.326 -5.201 -18.405 1.00 79.06 96 VAL A N 1
ATOM 724 C CA . VAL A 1 96 ? 8.309 -6.009 -17.180 1.00 79.06 96 VAL A CA 1
ATOM 725 C C . VAL A 1 96 ? 6.870 -6.291 -16.776 1.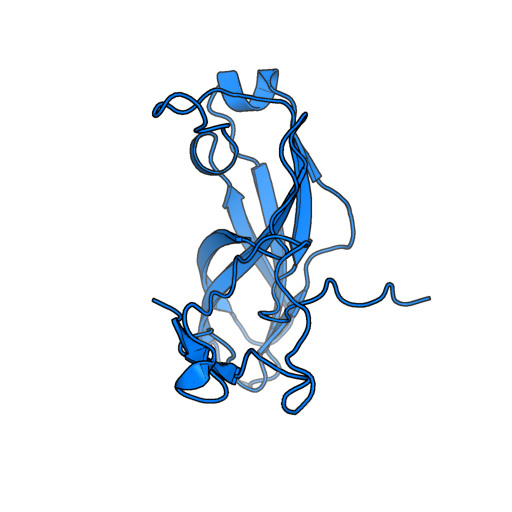00 79.06 96 VAL A C 1
ATOM 727 O O . VAL A 1 96 ? 6.063 -5.394 -16.537 1.00 79.06 96 VAL A O 1
ATOM 730 N N . ARG A 1 97 ? 6.528 -7.575 -16.671 1.00 80.50 97 ARG A N 1
ATOM 731 C CA . ARG A 1 97 ? 5.215 -7.967 -16.161 1.00 80.50 97 ARG A CA 1
ATOM 732 C C . ARG A 1 97 ? 5.111 -7.630 -14.675 1.00 80.50 97 ARG A C 1
ATOM 734 O O . ARG A 1 97 ? 5.992 -8.028 -13.908 1.00 80.50 97 ARG A O 1
ATOM 741 N N . PRO A 1 98 ? 4.037 -6.947 -14.253 1.00 79.38 98 PRO A N 1
ATOM 742 C CA . PRO A 1 98 ? 3.946 -6.460 -12.895 1.00 79.38 98 PRO A CA 1
ATOM 743 C C . PRO A 1 98 ? 3.766 -7.616 -11.908 1.00 79.38 98 PRO A C 1
ATOM 745 O O . PRO A 1 98 ? 3.136 -8.646 -12.193 1.00 79.38 98 PRO A O 1
ATOM 748 N N . ARG A 1 99 ? 4.309 -7.421 -10.706 1.00 83.44 99 ARG A N 1
ATOM 749 C CA . ARG A 1 99 ? 4.011 -8.275 -9.555 1.00 83.44 99 ARG A CA 1
ATOM 750 C C . ARG A 1 99 ? 2.553 -8.086 -9.146 1.00 83.44 99 ARG A C 1
ATOM 752 O O . ARG A 1 99 ? 1.960 -7.026 -9.346 1.00 83.44 99 ARG A O 1
ATOM 759 N N . ARG A 1 100 ? 1.942 -9.127 -8.580 1.00 78.38 100 ARG A N 1
ATOM 760 C CA . ARG A 1 100 ? 0.553 -9.081 -8.096 1.00 78.38 100 ARG A CA 1
ATOM 761 C C . ARG A 1 100 ? 0.373 -7.969 -7.074 1.00 78.38 100 ARG A C 1
ATOM 763 O O . ARG A 1 100 ? -0.621 -7.246 -7.149 1.00 78.38 100 ARG A O 1
ATOM 770 N N . ARG A 1 101 ? 1.356 -7.849 -6.184 1.00 82.00 101 ARG A N 1
ATOM 771 C CA . ARG A 1 101 ? 1.461 -6.886 -5.097 1.00 82.00 101 ARG A CA 1
ATOM 772 C C . ARG A 1 101 ? 2.932 -6.732 -4.722 1.00 82.00 101 ARG A C 1
ATOM 774 O O . ARG A 1 101 ? 3.647 -7.719 -4.718 1.00 82.00 101 ARG A O 1
ATOM 781 N N . SER A 1 102 ? 3.352 -5.545 -4.332 1.00 83.88 102 SER A N 1
ATOM 782 C CA . SER A 1 102 ? 4.633 -5.288 -3.676 1.00 83.88 102 SER A CA 1
ATOM 783 C C . SER A 1 102 ? 4.371 -4.431 -2.447 1.00 83.88 102 SER A C 1
ATOM 785 O O . SER A 1 102 ? 3.485 -3.579 -2.483 1.00 83.88 102 SER A O 1
ATOM 787 N N . LEU A 1 103 ? 5.106 -4.644 -1.356 1.00 86.56 103 LEU A N 1
ATOM 788 C CA . LEU A 1 103 ? 5.171 -3.646 -0.289 1.00 86.56 103 LEU A CA 1
ATOM 789 C C . LEU A 1 103 ? 6.012 -2.478 -0.815 1.00 86.56 103 LEU A C 1
ATOM 791 O O . LEU A 1 103 ? 7.179 -2.680 -1.133 1.00 86.56 103 LEU A O 1
ATOM 795 N N . LEU A 1 104 ? 5.406 -1.302 -0.969 1.00 87.75 104 LEU A N 1
ATOM 796 C CA . LEU A 1 104 ? 6.070 -0.120 -1.527 1.00 87.75 104 LEU A CA 1
ATOM 797 C C . LEU A 1 104 ? 6.670 0.765 -0.442 1.00 87.75 104 LEU A C 1
ATOM 799 O O . LEU A 1 104 ? 7.704 1.379 -0.652 1.00 87.75 104 LEU A O 1
ATOM 803 N N . GLY A 1 105 ? 6.014 0.833 0.712 1.00 89.19 105 GLY A N 1
ATOM 804 C CA . GLY A 1 105 ? 6.475 1.627 1.835 1.00 89.19 105 GLY A CA 1
ATOM 805 C C . GLY A 1 105 ? 5.788 1.200 3.117 1.00 89.19 105 GLY A C 1
ATOM 806 O O . GLY A 1 105 ? 4.722 0.581 3.107 1.00 89.19 105 GLY A O 1
ATOM 807 N N . VAL A 1 106 ? 6.414 1.521 4.240 1.00 91.69 106 VAL A N 1
ATOM 808 C CA . VAL A 1 106 ? 5.836 1.313 5.562 1.00 91.69 106 VAL A CA 1
ATOM 809 C C . VAL A 1 106 ? 6.265 2.453 6.465 1.00 91.69 106 VAL A C 1
ATOM 811 O O . VAL A 1 106 ? 7.442 2.798 6.519 1.00 91.69 106 VAL A O 1
ATOM 814 N N . THR A 1 107 ? 5.312 3.021 7.194 1.00 93.12 107 THR A N 1
ATOM 815 C CA . THR A 1 107 ? 5.610 3.972 8.266 1.00 93.12 107 THR A CA 1
ATOM 816 C C . THR A 1 107 ? 5.041 3.473 9.585 1.00 93.12 107 THR A C 1
ATOM 818 O O . THR A 1 107 ? 4.092 2.687 9.606 1.00 93.12 107 THR A O 1
ATOM 821 N N . ARG A 1 108 ? 5.621 3.905 10.703 1.00 93.88 108 ARG A N 1
ATOM 822 C CA . ARG A 1 108 ? 5.015 3.711 12.024 1.00 93.88 108 ARG A CA 1
ATOM 823 C C . ARG A 1 108 ? 4.211 4.949 12.371 1.00 93.88 108 ARG A C 1
ATOM 825 O O . ARG A 1 108 ? 4.739 6.052 12.305 1.00 93.88 108 ARG A O 1
ATOM 832 N N . ALA A 1 109 ? 2.959 4.751 12.757 1.00 94.88 109 ALA A N 1
ATOM 833 C CA . ALA A 1 109 ? 2.065 5.839 13.107 1.00 94.88 109 ALA A CA 1
ATOM 834 C C . ALA A 1 109 ? 1.294 5.523 14.385 1.00 94.88 109 ALA A C 1
ATOM 836 O O . ALA A 1 109 ? 0.944 4.370 14.659 1.00 94.88 109 ALA A O 1
ATOM 837 N N . ARG A 1 110 ? 1.020 6.585 15.140 1.00 96.50 110 ARG A N 1
ATOM 838 C CA . ARG A 1 110 ? 0.102 6.565 16.269 1.00 96.50 110 ARG A CA 1
ATOM 839 C C . ARG A 1 110 ? -1.270 7.007 15.784 1.00 96.50 110 ARG A C 1
ATOM 841 O O . ARG A 1 110 ? -1.462 8.181 15.484 1.00 96.50 110 ARG A O 1
ATOM 848 N N . ILE A 1 111 ? -2.213 6.077 15.721 1.00 96.69 111 ILE A N 1
ATOM 849 C CA . ILE A 1 111 ? -3.574 6.339 15.253 1.00 96.69 111 ILE A CA 1
ATOM 850 C C . ILE A 1 111 ? -4.443 6.678 16.459 1.00 96.69 111 ILE A C 1
ATOM 852 O O . ILE A 1 111 ? -4.699 5.822 17.312 1.00 96.69 111 ILE A O 1
ATOM 856 N N . VAL A 1 112 ? -4.871 7.933 16.565 1.00 97.75 112 VAL A N 1
ATOM 857 C CA . VAL A 1 112 ? -5.784 8.381 17.630 1.00 97.75 112 VAL A CA 1
ATOM 858 C C . VAL A 1 112 ? -7.214 7.898 17.355 1.00 97.75 112 VAL A C 1
ATOM 860 O O . VAL A 1 112 ? -7.512 7.574 16.208 1.00 97.75 112 VAL A O 1
ATOM 863 N N . PRO A 1 113 ? -8.099 7.811 18.368 1.00 98.19 113 PRO A N 1
ATOM 864 C CA . PRO A 1 113 ? -9.509 7.489 18.144 1.00 98.19 113 PRO A CA 1
ATOM 865 C C . PRO A 1 113 ? -10.154 8.405 17.096 1.00 98.19 113 PRO A C 1
ATOM 867 O O . PRO A 1 113 ? -9.956 9.621 17.125 1.00 98.19 113 PRO A O 1
ATOM 870 N N . GLY A 1 114 ? -10.946 7.826 16.194 1.00 97.62 114 GLY A N 1
ATOM 871 C CA . GLY A 1 114 ? -11.540 8.528 15.058 1.00 97.62 114 GLY A CA 1
ATOM 872 C C . GLY A 1 114 ? -10.682 8.461 13.792 1.00 97.62 114 GLY A C 1
ATOM 873 O O . GLY A 1 114 ? -9.981 7.479 13.555 1.00 97.62 114 GLY A O 1
ATOM 874 N N . ARG A 1 115 ? -10.801 9.485 12.937 1.00 96.44 115 ARG A N 1
ATOM 875 C CA . ARG A 1 115 ? -10.090 9.564 11.652 1.00 96.44 115 ARG A CA 1
ATOM 876 C C . ARG A 1 115 ? -8.721 10.221 11.818 1.00 96.44 115 ARG A C 1
ATOM 878 O O . ARG A 1 115 ? -8.577 11.177 12.577 1.00 96.44 115 ARG A O 1
ATOM 885 N N . SER A 1 116 ? -7.719 9.722 11.107 1.00 95.38 116 SER A N 1
ATOM 886 C CA . SER A 1 116 ? -6.366 10.280 11.053 1.00 95.38 116 SER A CA 1
ATOM 887 C C . SER A 1 116 ? -5.765 10.075 9.670 1.00 95.38 116 SER A C 1
ATOM 889 O O . SER A 1 116 ? -5.903 8.994 9.105 1.00 95.38 116 SER A O 1
ATOM 891 N N . ASP A 1 117 ? -5.037 11.069 9.172 1.00 95.69 117 ASP A N 1
ATOM 892 C CA . ASP A 1 117 ? -4.257 10.934 7.944 1.00 95.69 117 ASP A CA 1
ATOM 893 C C . ASP A 1 117 ? -2.825 10.533 8.289 1.00 95.69 117 ASP A C 1
ATOM 895 O O . ASP A 1 117 ? -2.165 11.160 9.122 1.00 95.69 117 ASP A O 1
ATOM 899 N N . VAL A 1 118 ? -2.332 9.484 7.637 1.00 95.19 118 VAL A N 1
ATOM 900 C CA . VAL A 1 118 ? -0.964 8.992 7.790 1.00 95.19 118 VAL A CA 1
ATOM 901 C C . VAL A 1 118 ? -0.228 9.138 6.472 1.00 95.19 118 VAL A C 1
ATOM 903 O O . VAL A 1 118 ? -0.638 8.602 5.445 1.00 95.19 118 VAL A O 1
ATOM 906 N N . GLU A 1 119 ? 0.895 9.845 6.504 1.00 94.88 119 GLU A N 1
ATOM 907 C CA . GLU A 1 119 ? 1.739 10.030 5.329 1.00 94.88 119 GLU A CA 1
ATOM 908 C C . GLU A 1 119 ? 2.771 8.907 5.213 1.00 94.88 119 GLU A C 1
ATOM 910 O O . GLU A 1 119 ? 3.563 8.661 6.125 1.00 94.88 119 GLU A O 1
ATOM 915 N N . VAL A 1 120 ? 2.791 8.256 4.053 1.00 92.62 120 VAL A N 1
ATOM 916 C CA . VAL A 1 120 ? 3.835 7.312 3.654 1.00 92.62 120 VAL A CA 1
ATOM 917 C C . VAL A 1 120 ? 4.567 7.907 2.460 1.00 92.62 120 VAL A C 1
ATOM 919 O O . VAL A 1 120 ? 3.960 8.195 1.429 1.00 92.62 120 VAL A O 1
ATOM 922 N N . ILE A 1 121 ? 5.873 8.119 2.603 1.00 92.25 121 ILE A N 1
ATOM 923 C CA . ILE A 1 121 ? 6.715 8.669 1.539 1.00 92.25 121 ILE A CA 1
ATOM 924 C C . ILE A 1 121 ? 7.371 7.502 0.806 1.00 92.25 121 ILE A C 1
ATOM 926 O O . ILE A 1 121 ? 8.133 6.752 1.408 1.00 92.25 121 ILE A O 1
ATOM 930 N N . LEU A 1 122 ? 7.078 7.366 -0.485 1.00 90.38 122 LEU A N 1
ATOM 931 C CA . LEU A 1 122 ? 7.774 6.447 -1.383 1.00 90.38 122 LEU A CA 1
ATOM 932 C C . LEU A 1 122 ? 8.967 7.188 -1.982 1.00 90.38 122 LEU A C 1
ATOM 934 O O . LEU A 1 122 ? 8.788 8.183 -2.686 1.00 90.38 122 LEU A O 1
ATOM 938 N N . SER A 1 123 ? 10.179 6.750 -1.667 1.00 88.62 123 SER A N 1
ATOM 939 C CA . SER A 1 123 ? 11.406 7.397 -2.123 1.00 88.62 123 SER A CA 1
ATOM 940 C C . SER A 1 123 ? 11.685 7.122 -3.602 1.00 88.62 123 SER A C 1
ATOM 942 O O . SER A 1 123 ? 11.068 6.263 -4.237 1.00 88.62 123 SER A O 1
ATOM 944 N N . ALA A 1 124 ? 12.663 7.833 -4.166 1.00 85.00 124 ALA A N 1
ATOM 945 C CA . ALA A 1 124 ? 13.112 7.545 -5.520 1.00 85.00 124 ALA A CA 1
ATOM 946 C C . ALA A 1 124 ? 13.675 6.119 -5.656 1.00 85.00 124 ALA A C 1
ATOM 948 O O . ALA A 1 124 ? 13.499 5.502 -6.702 1.00 85.00 124 ALA A O 1
ATOM 949 N N . GLU A 1 125 ? 14.294 5.572 -4.608 1.00 84.94 125 GLU A N 1
ATOM 950 C CA . GLU A 1 125 ? 14.836 4.207 -4.598 1.00 84.94 125 GLU A CA 1
ATOM 951 C C . GLU A 1 125 ? 13.721 3.153 -4.657 1.00 84.94 125 GLU A C 1
ATOM 953 O O . GLU A 1 125 ? 13.819 2.197 -5.432 1.00 84.94 125 GLU A O 1
ATOM 958 N N . ASP A 1 126 ? 12.620 3.385 -3.931 1.00 85.19 126 ASP A N 1
ATOM 959 C CA . ASP A 1 126 ? 11.436 2.509 -3.908 1.00 85.19 126 ASP A CA 1
ATOM 960 C C . ASP A 1 126 ? 10.732 2.444 -5.273 1.00 85.19 126 ASP A C 1
ATOM 962 O O . ASP A 1 126 ? 10.060 1.462 -5.613 1.00 85.19 126 ASP A O 1
ATOM 966 N N . LEU A 1 127 ? 10.884 3.506 -6.067 1.00 85.88 127 LEU A N 1
ATOM 967 C CA . LEU A 1 127 ? 10.198 3.715 -7.341 1.00 85.88 127 LEU A CA 1
ATOM 968 C C . LEU A 1 127 ? 11.104 3.550 -8.568 1.00 85.88 127 LEU A C 1
ATOM 970 O O . LEU A 1 127 ? 10.608 3.558 -9.693 1.00 85.88 127 LEU A O 1
ATOM 974 N N . SER A 1 128 ? 12.409 3.369 -8.370 1.00 84.50 128 SER A N 1
ATOM 975 C CA . SER A 1 128 ? 13.377 3.185 -9.456 1.00 84.50 128 SER A CA 1
ATOM 976 C C . SER A 1 128 ? 13.334 1.774 -10.034 1.00 84.50 128 SER A C 1
ATOM 978 O O . SER A 1 128 ? 13.009 0.812 -9.333 1.00 84.50 128 SER A O 1
ATOM 980 N N . ASP A 1 129 ? 13.659 1.638 -11.317 1.00 82.00 129 ASP A N 1
ATOM 981 C CA . ASP A 1 129 ? 13.986 0.356 -11.945 1.00 82.00 129 ASP A CA 1
ATOM 982 C C . ASP A 1 129 ? 15.347 -0.136 -11.422 1.00 82.00 129 ASP A C 1
ATOM 984 O O . ASP A 1 129 ? 16.282 0.645 -11.272 1.00 82.00 129 ASP A O 1
ATOM 988 N N . TRP A 1 130 ? 15.444 -1.433 -11.139 1.00 82.75 130 TRP A N 1
ATOM 989 C CA . TRP A 1 130 ? 16.639 -2.100 -10.613 1.00 82.75 130 TRP A CA 1
ATOM 990 C C . TRP A 1 130 ? 17.222 -3.133 -11.587 1.00 82.75 130 TRP A C 1
ATOM 992 O O . TRP A 1 130 ? 18.094 -3.917 -11.211 1.00 82.75 130 TRP A O 1
ATOM 1002 N N . SER A 1 131 ? 16.767 -3.148 -12.842 1.00 80.56 131 SER A N 1
ATOM 1003 C CA . SER A 1 131 ? 17.184 -4.098 -13.883 1.00 80.56 131 SER A CA 1
ATOM 1004 C C . SER A 1 131 ? 18.701 -4.157 -14.123 1.00 80.56 131 SER A C 1
ATOM 1006 O O . SER A 1 131 ? 19.214 -5.194 -14.541 1.00 80.56 131 SER A O 1
ATOM 1008 N N . THR A 1 132 ? 19.432 -3.084 -13.816 1.00 82.06 132 THR A N 1
ATOM 1009 C CA . THR A 1 132 ? 20.893 -2.980 -13.975 1.00 82.06 132 THR A CA 1
ATOM 1010 C C . THR A 1 132 ? 21.681 -3.220 -12.685 1.00 82.06 132 THR A C 1
ATOM 1012 O O . THR A 1 132 ? 22.907 -3.135 -12.693 1.00 82.06 132 THR A O 1
ATOM 1015 N N . GLY A 1 133 ? 21.005 -3.497 -11.564 1.00 83.50 133 GLY A N 1
ATOM 1016 C CA . GLY A 1 133 ? 21.629 -3.586 -10.240 1.00 83.50 133 GLY A CA 1
ATOM 1017 C C . GLY A 1 133 ? 21.908 -2.229 -9.579 1.00 83.50 133 GLY A C 1
ATOM 1018 O O . GLY A 1 133 ? 22.513 -2.181 -8.513 1.00 83.50 133 GLY A O 1
ATOM 1019 N N . SER A 1 134 ? 21.473 -1.123 -10.183 1.00 84.12 134 SER A N 1
ATOM 1020 C CA . SER A 1 134 ? 21.479 0.221 -9.590 1.00 84.12 134 SER A CA 1
ATOM 1021 C C . SER A 1 134 ? 20.137 0.907 -9.861 1.00 84.12 134 SER A C 1
ATOM 1023 O O . SER A 1 134 ? 19.532 0.624 -10.896 1.00 84.12 134 SER A O 1
ATOM 1025 N N . PRO A 1 135 ? 19.658 1.797 -8.972 1.00 84.44 135 PRO A N 1
ATOM 1026 C CA . PRO A 1 135 ? 18.362 2.441 -9.143 1.00 84.44 135 PRO A CA 1
ATOM 1027 C C . PRO A 1 135 ? 18.395 3.409 -10.331 1.00 84.44 135 PRO A C 1
ATOM 1029 O O . PRO A 1 135 ? 19.129 4.398 -10.335 1.00 84.44 135 PRO A O 1
ATOM 1032 N N . ILE A 1 136 ? 17.577 3.131 -11.344 1.00 85.56 136 ILE A N 1
ATOM 1033 C CA . ILE A 1 136 ? 17.358 3.992 -12.505 1.00 85.56 136 ILE A CA 1
ATOM 1034 C C . ILE A 1 136 ? 15.957 4.607 -12.402 1.00 85.56 136 ILE A C 1
ATOM 1036 O O . ILE A 1 136 ? 14.962 3.881 -12.464 1.00 85.56 136 ILE A O 1
ATOM 1040 N N . PRO A 1 137 ? 15.835 5.944 -12.308 1.00 83.12 137 PRO A N 1
ATOM 1041 C CA . PRO A 1 137 ? 14.540 6.605 -12.385 1.00 83.12 137 PRO A CA 1
ATOM 1042 C C . PRO A 1 137 ? 13.838 6.300 -13.716 1.00 83.12 137 PRO A C 1
ATOM 1044 O O . PRO A 1 137 ? 14.333 6.673 -14.784 1.00 83.12 137 PRO A O 1
ATOM 1047 N N . ALA A 1 138 ? 12.670 5.665 -13.648 1.00 79.88 138 ALA A N 1
ATOM 1048 C CA . ALA A 1 138 ? 11.839 5.305 -14.794 1.00 79.88 138 ALA A CA 1
ATOM 1049 C C . ALA A 1 138 ? 10.387 5.761 -14.560 1.00 79.88 138 ALA A C 1
ATOM 1051 O O . ALA A 1 138 ? 9.960 5.848 -13.406 1.00 79.88 138 ALA A O 1
ATOM 1052 N N . PRO A 1 139 ? 9.614 6.084 -15.618 1.00 76.38 139 PRO A N 1
ATOM 1053 C CA . PRO A 1 139 ? 8.210 6.425 -15.448 1.00 76.38 139 PRO A CA 1
ATOM 1054 C C . PRO A 1 139 ? 7.470 5.217 -14.882 1.00 76.38 139 PRO A C 1
ATOM 1056 O O . PRO A 1 139 ? 7.559 4.122 -15.441 1.00 76.38 139 PRO A O 1
ATOM 1059 N N . VAL A 1 140 ? 6.715 5.419 -13.804 1.00 79.88 140 VAL A N 1
ATOM 1060 C CA . VAL A 1 140 ? 5.956 4.342 -13.168 1.00 79.88 140 VAL A CA 1
ATOM 1061 C C . VAL A 1 140 ? 4.534 4.801 -12.868 1.00 79.88 140 VAL A C 1
ATOM 1063 O O . VAL A 1 140 ? 4.289 5.905 -12.377 1.00 79.88 140 VAL A O 1
ATOM 1066 N N . THR A 1 141 ? 3.572 3.941 -13.203 1.00 82.25 141 THR A N 1
ATOM 1067 C CA . THR A 1 141 ? 2.196 4.054 -12.708 1.00 82.25 141 THR A CA 1
ATOM 1068 C C . THR A 1 141 ? 2.027 3.079 -11.559 1.00 82.25 141 THR A C 1
ATOM 1070 O O . THR A 1 141 ? 2.388 1.905 -11.690 1.00 82.25 141 THR A O 1
ATOM 1073 N N . ILE A 1 142 ? 1.489 3.578 -10.449 1.00 82.62 142 ILE A N 1
ATOM 1074 C CA . ILE A 1 142 ? 1.360 2.824 -9.211 1.00 82.62 142 ILE A CA 1
ATOM 1075 C C . ILE A 1 142 ? -0.113 2.753 -8.819 1.00 82.62 142 ILE A C 1
ATOM 1077 O O . ILE A 1 142 ? -0.765 3.773 -8.599 1.00 82.62 142 ILE A O 1
ATOM 1081 N N . GLU A 1 143 ? -0.632 1.534 -8.712 1.00 85.50 143 GLU A N 1
ATOM 1082 C CA . GLU A 1 143 ? -1.868 1.261 -7.973 1.00 85.50 143 GLU A CA 1
ATOM 1083 C C . GLU A 1 143 ? -1.496 1.054 -6.503 1.00 85.50 143 GLU A C 1
ATOM 1085 O O . GLU A 1 143 ? -0.569 0.289 -6.247 1.00 85.50 143 GLU A O 1
ATOM 1090 N N . VAL A 1 144 ? -2.182 1.700 -5.556 1.00 84.19 144 VAL A N 1
ATOM 1091 C CA . VAL A 1 144 ? -1.862 1.637 -4.117 1.00 84.19 144 VAL A CA 1
ATOM 1092 C C . VAL A 1 144 ? -3.055 1.177 -3.282 1.00 84.19 144 VAL A C 1
ATOM 1094 O O . VAL A 1 144 ? -4.197 1.485 -3.613 1.00 84.19 144 VAL A O 1
ATOM 1097 N N . TRP A 1 145 ? -2.794 0.426 -2.212 1.00 85.75 145 TRP A N 1
ATOM 1098 C CA . TRP A 1 145 ? -3.791 -0.005 -1.225 1.00 85.75 145 TRP A CA 1
ATOM 1099 C C . TRP A 1 145 ? -3.117 -0.400 0.103 1.00 85.75 145 TRP A C 1
ATOM 1101 O O . TRP A 1 145 ? -1.909 -0.635 0.143 1.00 85.75 145 TRP A O 1
ATOM 1111 N N . CYS A 1 146 ? -3.876 -0.487 1.200 1.00 81.44 146 CYS A N 1
ATOM 1112 C CA . CYS A 1 146 ? -3.327 -0.792 2.536 1.00 81.44 146 CYS A CA 1
ATOM 1113 C C . CYS A 1 146 ? -3.561 -2.228 3.014 1.00 81.44 146 CYS A C 1
ATOM 1115 O O . CYS A 1 146 ? -2.871 -2.701 3.918 1.00 81.44 146 CYS A O 1
ATOM 1117 N N . GLU A 1 147 ? -4.491 -2.950 2.395 1.00 75.38 147 GLU A N 1
ATOM 1118 C CA . GLU A 1 147 ? -4.776 -4.326 2.781 1.00 75.38 147 GLU A CA 1
ATOM 1119 C C . GLU A 1 147 ? -3.746 -5.328 2.233 1.00 75.38 147 GLU A C 1
ATOM 1121 O O 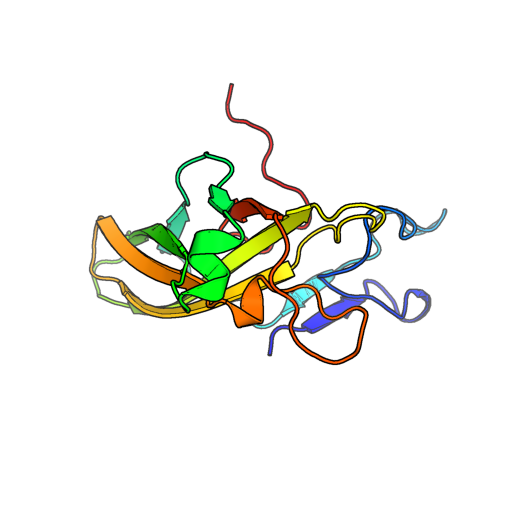. GLU A 1 147 ? -3.288 -5.229 1.091 1.00 75.38 147 GLU A O 1
ATOM 1126 N N . PRO A 1 148 ? -3.433 -6.394 2.985 1.00 64.19 148 PRO A N 1
ATOM 1127 C CA . PRO A 1 148 ? -2.563 -7.472 2.538 1.00 64.19 148 PRO A CA 1
ATOM 1128 C C . PRO A 1 148 ? -3.332 -8.475 1.670 1.00 64.19 148 PRO A C 1
ATOM 1130 O O . PRO A 1 148 ? -2.994 -9.665 1.642 1.00 64.19 148 PRO A O 1
ATOM 1133 N N . THR A 1 149 ? -4.366 -8.044 0.951 1.00 63.94 149 THR A N 1
ATOM 1134 C CA . THR A 1 149 ? -5.182 -8.893 0.080 1.00 63.94 149 THR A CA 1
ATOM 1135 C C . THR A 1 149 ? -4.522 -9.030 -1.295 1.00 63.94 149 THR A C 1
ATOM 1137 O O . THR A 1 149 ? -3.837 -8.130 -1.795 1.00 63.94 149 THR A O 1
ATOM 1140 N N . SER A 1 150 ? -4.539 -10.256 -1.838 1.00 52.88 150 SER A N 1
ATOM 1141 C CA . SER A 1 150 ? -3.691 -10.665 -2.981 1.00 52.88 150 SER A CA 1
ATOM 1142 C C . SER A 1 150 ? -4.153 -10.125 -4.339 1.00 52.88 150 SER A C 1
ATOM 1144 O O . SER A 1 150 ? -3.448 -10.238 -5.346 1.00 52.88 150 SER A O 1
ATOM 1146 N N . THR A 1 151 ? -5.333 -9.527 -4.339 1.00 58.50 151 THR A N 1
ATOM 1147 C CA . THR A 1 151 ? -6.012 -8.890 -5.454 1.00 58.50 151 THR A CA 1
ATOM 1148 C C . THR A 1 151 ? -6.343 -7.476 -5.027 1.00 58.50 151 THR A C 1
ATOM 1150 O O . THR A 1 151 ? -6.773 -7.274 -3.894 1.00 58.50 151 THR A O 1
ATOM 1153 N N . ARG A 1 152 ? -6.163 -6.519 -5.946 1.00 57.50 152 ARG A N 1
ATOM 1154 C CA . ARG A 1 152 ? -6.761 -5.189 -5.813 1.00 57.50 152 ARG A CA 1
ATOM 1155 C C . ARG A 1 152 ? -8.229 -5.394 -5.401 1.00 57.50 152 ARG A C 1
ATOM 1157 O O . ARG A 1 152 ? -8.882 -6.219 -6.055 1.00 57.50 152 ARG A O 1
ATOM 1164 N N . PRO A 1 153 ? -8.725 -4.731 -4.344 1.00 55.50 153 PRO A N 1
ATOM 1165 C CA . PRO A 1 153 ? -10.141 -4.780 -4.018 1.00 55.50 153 PRO A CA 1
ATOM 1166 C C . PRO A 1 153 ? -10.952 -4.439 -5.279 1.00 55.50 153 PRO A C 1
ATOM 1168 O O . PRO A 1 153 ? -10.527 -3.563 -6.042 1.00 55.50 153 PRO A O 1
ATOM 1171 N N . PRO A 1 154 ? -12.047 -5.157 -5.582 1.00 49.47 154 PRO A N 1
ATOM 1172 C CA . PRO A 1 154 ? -12.922 -4.755 -6.675 1.00 49.47 154 PRO A CA 1
ATOM 1173 C C . PRO A 1 154 ? -13.367 -3.306 -6.444 1.00 49.47 154 PRO A C 1
ATOM 1175 O O . PRO A 1 154 ? -13.612 -2.921 -5.303 1.00 49.47 154 PRO A O 1
ATOM 1178 N N . LEU A 1 155 ? -13.438 -2.517 -7.520 1.00 46.28 155 LEU A N 1
ATOM 1179 C CA . LEU A 1 155 ? -13.968 -1.154 -7.463 1.00 46.28 155 LEU A CA 1
ATOM 1180 C C . LEU A 1 155 ? -15.359 -1.206 -6.821 1.00 46.28 155 LEU A C 1
ATOM 1182 O O . LEU A 1 155 ? -16.208 -1.981 -7.272 1.00 46.28 155 LEU A O 1
ATOM 1186 N N . ALA A 1 156 ? -15.585 -0.412 -5.776 1.00 39.78 156 ALA A N 1
ATOM 1187 C CA . ALA A 1 156 ? -16.938 -0.183 -5.293 1.00 39.78 156 ALA A CA 1
ATOM 1188 C C . ALA A 1 156 ? -17.689 0.589 -6.394 1.00 39.78 156 ALA A C 1
ATOM 1190 O O . ALA A 1 156 ? -17.318 1.716 -6.719 1.00 39.78 156 ALA A O 1
ATOM 1191 N N . HIS A 1 157 ? -18.664 -0.066 -7.028 1.00 34.94 157 HIS A N 1
ATOM 1192 C CA . HIS A 1 157 ? -19.569 0.540 -8.008 1.00 34.94 157 HIS A CA 1
ATOM 1193 C C . HIS A 1 157 ? -20.685 1.325 -7.323 1.00 34.94 157 HIS A C 1
ATOM 1195 O O . HIS A 1 157 ? -21.189 0.833 -6.288 1.00 34.94 157 HIS A O 1
#

Secondary structure (DSSP, 8-state):
--EEEESSGGG-S--TT-BTTS-S--SS-S--EEEEET----TTEEEE--S-PEEE-HHHHHTTPPEEEEEEEEE-SSS-EEEEEEEEEEEEBTTBPPBS-EEEEEEEEEE-SEEEEEEEEE-HHHHSB-TTSS-B---EEEEEESS--SS-PPP--